Protein AF-A0A073IBA4-F1 (afdb_monomer_lite)

Organism: NCBI:txid1172189

pLDDT: mean 79.54, std 15.38, range [28.39, 94.69]

Foldseek 3Di:
DDDDDDDPDDDPPPQDKDFDDKQKEFAQAPPGRFDADDDDPDGDRIDIDTDIDGHDDDPPFDPPPDDSYHYDHDDDPPDDDLVVVVVVCVGPVDDAAEAEQDAPNNDDPRYNYDHPRYDD

Secondary structure (DSSP, 8-state):
-----S----------EEEEEEEEEEEEPSSSSS-----SSS---EEEEEEEEESSPPTT--TTSS-SEEEEE--STTPPPHHHHHHHHHH-SSS-EEEET-BGGG--TTEEEE-TB---

InterPro domains:
  IPR007757 MT-A70-like [PF05063] (18-117)

Sequence (120 aa):
MLLKGNRQDNINLQTQSRVVDAVVWVKQGVHKKYKNRMGYHLRYSKEICLVELNGAVPTDVQPYKTQDIIQSVSGKNSEKLKEIKRIMKSLIQQGYCYDLFARDENACEKFVSIGNELHI

Radius of gyration: 16.56 Å; chains: 1; bounding box: 35×30×50 Å

Structure (mmCIF, N/CA/C/O backbone):
data_AF-A0A073IBA4-F1
#
_entry.id   AF-A0A073IBA4-F1
#
loop_
_atom_site.group_PDB
_atom_site.id
_atom_site.type_symbol
_atom_site.label_atom_id
_atom_site.label_alt_id
_atom_site.label_comp_id
_atom_site.label_asym_id
_atom_site.label_entity_id
_atom_site.label_seq_id
_atom_site.pdbx_PDB_ins_code
_atom_site.Cartn_x
_atom_site.Cartn_y
_atom_site.Cartn_z
_atom_site.occupancy
_atom_site.B_iso_or_equiv
_atom_site.auth_seq_id
_atom_site.auth_comp_id
_atom_site.auth_asym_id
_atom_site.auth_atom_id
_atom_site.pdbx_PDB_model_num
ATOM 1 N N . MET A 1 1 ? -0.297 -5.166 6.966 1.00 40.50 1 MET A N 1
ATOM 2 C CA . MET A 1 1 ? -0.846 -3.836 7.351 1.00 40.50 1 MET A CA 1
ATOM 3 C C . MET A 1 1 ? -1.659 -4.053 8.615 1.00 40.50 1 MET A C 1
ATOM 5 O O . MET A 1 1 ? -2.656 -4.749 8.542 1.00 40.50 1 MET A O 1
ATOM 9 N N . LEU A 1 2 ? -1.215 -3.558 9.774 1.00 28.39 2 LEU A N 1
ATOM 10 C CA . LEU A 1 2 ? -1.893 -3.807 11.053 1.00 28.39 2 LEU A CA 1
ATOM 11 C C . LEU A 1 2 ? -2.902 -2.692 11.337 1.00 28.39 2 LEU A C 1
ATOM 13 O O . LEU A 1 2 ? -2.521 -1.586 11.712 1.00 28.39 2 LEU A O 1
ATOM 17 N N . LEU A 1 3 ? -4.188 -2.989 11.157 1.00 35.62 3 LEU A N 1
ATOM 18 C CA . LEU A 1 3 ? -5.280 -2.141 11.630 1.00 35.62 3 LEU A CA 1
ATOM 19 C C . LEU A 1 3 ? -5.730 -2.649 12.994 1.00 35.62 3 LEU A C 1
ATOM 21 O O . LEU A 1 3 ? -6.237 -3.765 13.105 1.00 35.62 3 LEU A O 1
ATOM 25 N N . LYS A 1 4 ? -5.521 -1.844 14.038 1.00 37.50 4 LYS A N 1
ATOM 26 C CA . LYS A 1 4 ? -6.053 -2.115 15.374 1.00 37.50 4 LYS A CA 1
ATOM 27 C C . LYS A 1 4 ? -7.123 -1.069 15.677 1.00 37.50 4 LYS A C 1
ATOM 29 O O . LYS A 1 4 ? -6.816 0.110 15.816 1.00 37.50 4 LYS A O 1
ATOM 34 N N . GLY A 1 5 ? -8.378 -1.512 15.725 1.00 37.66 5 GLY A N 1
ATOM 35 C CA . GLY A 1 5 ? -9.490 -0.716 16.237 1.00 37.66 5 GLY A CA 1
ATOM 36 C C . GLY A 1 5 ? -9.369 -0.509 17.749 1.00 37.66 5 GLY A C 1
ATOM 37 O O . GLY A 1 5 ? -8.763 -1.320 18.453 1.00 37.66 5 GLY A O 1
ATOM 38 N N . ASN A 1 6 ? -9.933 0.595 18.233 1.00 47.41 6 ASN A N 1
ATOM 39 C CA . ASN A 1 6 ? -9.907 1.009 19.634 1.00 47.41 6 ASN A CA 1
ATOM 40 C C . ASN A 1 6 ? -10.537 -0.045 20.561 1.00 47.41 6 ASN A C 1
ATOM 42 O O . ASN A 1 6 ? -11.744 -0.274 20.499 1.00 47.41 6 ASN A O 1
ATOM 46 N N . ARG A 1 7 ? -9.737 -0.622 21.467 1.00 41.03 7 ARG A N 1
ATOM 47 C CA . ARG A 1 7 ? -10.188 -1.115 22.780 1.00 41.03 7 ARG A CA 1
ATOM 48 C C . ARG A 1 7 ? -8.997 -1.402 23.697 1.00 41.03 7 ARG A C 1
ATOM 50 O O . ARG A 1 7 ? -8.124 -2.202 23.364 1.00 41.03 7 ARG A O 1
ATOM 57 N N . GLN A 1 8 ? -8.977 -0.736 24.851 1.00 48.38 8 GLN A N 1
ATOM 58 C CA . GLN A 1 8 ? -8.278 -1.210 26.043 1.00 48.38 8 GLN A CA 1
ATOM 59 C C . GLN A 1 8 ? -9.059 -2.409 26.564 1.00 48.38 8 GLN A C 1
ATOM 61 O O . GLN A 1 8 ? -9.987 -2.231 27.333 1.00 48.38 8 GLN A O 1
ATOM 66 N N . ASP A 1 9 ? -8.701 -3.607 26.118 1.00 40.97 9 ASP A N 1
ATOM 67 C CA . ASP A 1 9 ? -9.141 -4.843 26.750 1.00 40.97 9 ASP A CA 1
ATOM 68 C C . ASP A 1 9 ? -7.971 -5.829 26.769 1.00 40.97 9 ASP A C 1
ATOM 70 O O . ASP A 1 9 ? -7.170 -5.908 25.834 1.00 40.97 9 ASP A O 1
ATOM 74 N N . ASN A 1 10 ? -7.865 -6.517 27.904 1.00 37.03 10 ASN A N 1
ATOM 75 C CA . ASN A 1 10 ? -6.847 -7.480 28.302 1.00 37.03 10 ASN A CA 1
ATOM 76 C C . ASN A 1 10 ? -6.289 -8.323 27.146 1.00 37.03 10 ASN A C 1
ATOM 78 O O . ASN A 1 10 ? -7.026 -8.888 26.339 1.00 37.03 10 ASN A O 1
ATOM 82 N N . ILE A 1 11 ? -4.960 -8.415 27.094 1.00 45.12 11 ILE A N 1
ATOM 83 C CA . ILE A 1 11 ? -4.190 -9.036 26.017 1.00 45.12 11 ILE A CA 1
ATOM 84 C C . ILE A 1 11 ? -4.438 -10.554 26.011 1.00 45.12 11 ILE A C 1
ATOM 86 O O . ILE A 1 11 ? -3.698 -11.326 26.613 1.00 45.12 11 ILE A O 1
ATOM 90 N N . ASN A 1 12 ? -5.487 -10.985 25.312 1.00 39.78 12 ASN A N 1
ATOM 91 C CA . ASN A 1 12 ? -5.667 -12.367 24.888 1.00 39.78 12 ASN A CA 1
ATOM 92 C C . ASN A 1 12 ? -5.085 -12.493 23.468 1.00 39.78 12 ASN A C 1
ATOM 94 O O . ASN A 1 12 ? -5.683 -12.063 22.481 1.00 39.78 12 ASN A O 1
ATOM 98 N N . LEU A 1 13 ? -3.848 -12.987 23.383 1.00 50.62 13 LEU A N 1
ATOM 99 C CA . LEU A 1 13 ? -2.974 -13.010 22.198 1.00 50.62 13 LEU A CA 1
ATOM 100 C C . LEU A 1 13 ? -3.354 -14.081 21.151 1.00 50.62 13 LEU A C 1
ATOM 102 O O . LEU A 1 13 ? -2.485 -14.725 20.571 1.00 50.62 13 LEU A O 1
ATOM 106 N N . GLN A 1 14 ? -4.644 -14.271 20.868 1.00 47.47 14 GLN A N 1
ATOM 107 C CA . GLN A 1 14 ? -5.107 -15.197 19.821 1.00 47.47 14 GLN A CA 1
ATOM 108 C C . GLN A 1 14 ? -6.128 -14.576 18.863 1.00 47.47 14 GLN A C 1
ATOM 110 O O . GLN A 1 14 ? -7.047 -15.234 18.381 1.00 47.47 14 GLN A O 1
ATOM 115 N N . THR A 1 15 ? -5.972 -13.300 18.522 1.00 57.66 15 THR A N 1
ATOM 116 C CA . THR A 1 15 ? -6.687 -12.761 17.363 1.00 57.66 15 THR A CA 1
ATOM 117 C C . THR A 1 15 ? -5.978 -13.241 16.094 1.00 57.66 15 THR A C 1
ATOM 119 O O . THR A 1 15 ? -4.894 -12.760 15.768 1.00 57.66 15 THR A O 1
ATOM 122 N N . GLN A 1 16 ? -6.552 -14.232 15.405 1.00 75.25 16 GLN A N 1
ATOM 123 C CA . GLN A 1 16 ? -6.047 -14.691 14.109 1.00 75.25 16 GLN A CA 1
ATOM 124 C C . GLN A 1 16 ? -6.131 -13.541 13.095 1.00 75.25 16 GLN A C 1
ATOM 126 O O . GLN A 1 16 ? -7.220 -13.082 12.740 1.00 75.25 16 GLN A O 1
ATOM 131 N N . SER A 1 17 ? -4.976 -13.072 12.625 1.00 85.50 17 SER A N 1
ATOM 132 C CA . SER A 1 17 ? -4.893 -12.191 11.465 1.00 85.50 17 SER A CA 1
ATOM 133 C C . SER A 1 17 ? -5.028 -13.016 10.195 1.00 85.50 17 SER A C 1
ATOM 135 O O . SER A 1 17 ? -4.420 -14.081 10.075 1.00 85.50 17 SER A O 1
ATOM 137 N N . ARG A 1 18 ? -5.780 -12.508 9.223 1.00 92.38 18 ARG A N 1
ATOM 138 C CA . ARG A 1 18 ? -5.872 -13.123 7.897 1.00 92.38 18 ARG A CA 1
ATOM 139 C C . ARG A 1 18 ? -5.635 -12.087 6.812 1.00 92.38 18 ARG A C 1
ATOM 141 O O . ARG A 1 18 ? -6.079 -10.945 6.939 1.00 92.38 18 ARG A O 1
ATOM 148 N N . VAL A 1 19 ? -4.959 -12.498 5.743 1.00 91.94 19 VAL A N 1
ATOM 149 C CA . VAL A 1 19 ? -4.876 -11.707 4.513 1.00 91.94 19 VAL A CA 1
ATOM 150 C C . VAL A 1 19 ? -6.268 -11.688 3.891 1.00 91.94 19 VAL A C 1
ATOM 152 O O . VAL A 1 19 ? -6.868 -12.743 3.691 1.00 91.94 19 VAL A O 1
ATOM 155 N N . VAL A 1 20 ? -6.796 -10.494 3.643 1.00 90.81 20 VAL A N 1
ATOM 156 C CA . VAL A 1 20 ? -8.141 -10.297 3.080 1.00 90.81 20 VAL A CA 1
ATOM 157 C C . VAL A 1 20 ? -8.107 -9.673 1.693 1.00 90.81 20 VAL A C 1
ATOM 159 O O . VAL A 1 20 ? -9.072 -9.829 0.955 1.00 90.81 20 VAL A O 1
ATOM 162 N N . ASP A 1 21 ? -7.020 -8.979 1.348 1.00 91.50 21 ASP A N 1
ATOM 163 C CA . ASP A 1 21 ? -6.872 -8.300 0.064 1.00 91.50 21 ASP A CA 1
ATOM 164 C C . ASP A 1 21 ? -5.394 -7.973 -0.233 1.00 91.50 21 ASP A C 1
ATOM 166 O O . ASP A 1 21 ? -4.509 -8.174 0.611 1.00 91.50 21 ASP A O 1
ATOM 170 N N . ALA A 1 22 ? -5.114 -7.441 -1.419 1.00 92.88 22 ALA A N 1
ATOM 171 C CA . ALA A 1 22 ? -3.808 -6.929 -1.798 1.00 92.88 22 ALA A CA 1
ATOM 172 C C . ALA A 1 22 ? -3.927 -5.696 -2.701 1.00 92.88 22 ALA A C 1
ATOM 174 O O . ALA A 1 22 ? -4.521 -5.748 -3.770 1.00 92.88 22 ALA A O 1
ATOM 175 N N . VAL A 1 23 ? -3.249 -4.610 -2.328 1.00 92.31 23 VAL A N 1
ATOM 176 C CA . VAL A 1 23 ? -3.108 -3.432 -3.189 1.00 92.31 23 VAL A CA 1
ATOM 177 C C . VAL A 1 23 ? -1.864 -3.586 -4.059 1.00 92.31 23 VAL A C 1
ATOM 179 O O . VAL A 1 23 ? -0.742 -3.721 -3.561 1.00 92.31 23 VAL A O 1
ATOM 182 N N . VAL A 1 24 ? -2.043 -3.547 -5.373 1.00 94.69 24 VAL A N 1
ATOM 183 C CA . VAL A 1 24 ? -0.988 -3.719 -6.368 1.00 94.69 24 VAL A CA 1
ATOM 184 C C . VAL A 1 24 ? -0.564 -2.369 -6.929 1.00 94.69 24 VAL A C 1
ATOM 186 O O . VAL A 1 24 ? -1.317 -1.690 -7.622 1.00 94.69 24 VAL A O 1
ATOM 189 N N . TRP A 1 25 ? 0.698 -2.009 -6.719 1.00 93.12 25 TRP A N 1
ATOM 190 C CA . TRP A 1 25 ? 1.309 -0.876 -7.401 1.00 93.12 25 TRP A CA 1
ATOM 191 C C . TRP A 1 25 ? 1.981 -1.322 -8.697 1.00 93.12 25 TRP A C 1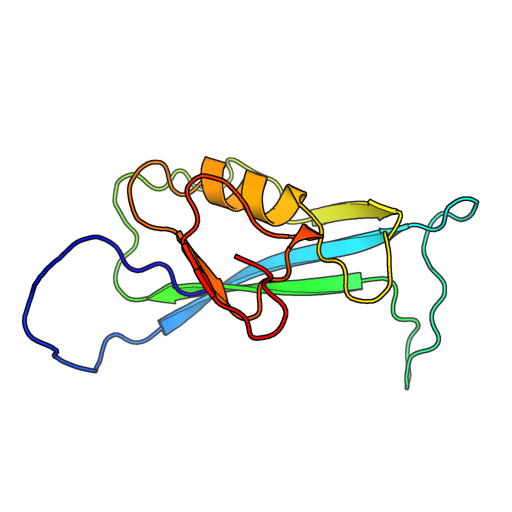
ATOM 193 O O . TRP A 1 25 ? 3.025 -1.971 -8.669 1.00 93.12 25 TRP A O 1
ATOM 203 N N . VAL A 1 26 ? 1.435 -0.914 -9.839 1.00 92.62 26 VAL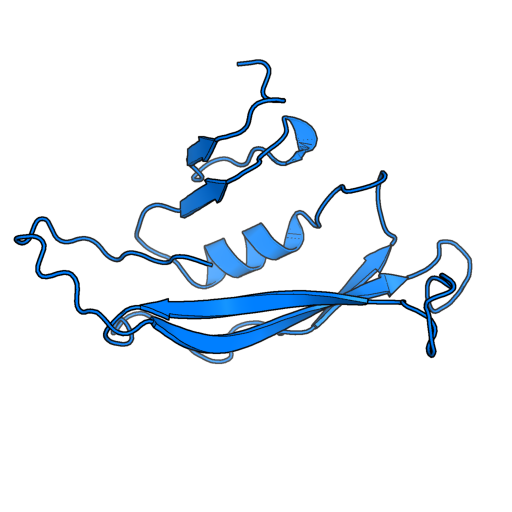 A N 1
ATOM 204 C CA . VAL A 1 26 ? 2.047 -1.064 -11.161 1.00 92.62 26 VAL A CA 1
ATOM 205 C C . VAL A 1 26 ? 2.919 0.155 -11.479 1.00 92.62 26 VAL A C 1
ATOM 207 O O . VAL A 1 26 ? 2.447 1.286 -11.602 1.00 92.62 26 VAL A O 1
ATOM 210 N N . LYS A 1 27 ? 4.216 -0.088 -11.656 1.00 90.75 27 LYS A N 1
ATOM 211 C CA . LYS A 1 27 ? 5.241 0.921 -11.923 1.00 90.75 27 LYS A CA 1
ATOM 212 C C . LYS A 1 27 ? 5.300 1.260 -13.406 1.00 90.75 27 LYS A C 1
ATOM 214 O O . LYS A 1 27 ? 5.660 0.421 -14.238 1.00 90.75 27 LYS A O 1
ATOM 219 N N . GLN A 1 28 ? 5.026 2.515 -13.726 1.00 90.31 28 GLN A N 1
ATOM 220 C CA . GLN A 1 28 ? 5.138 3.071 -15.071 1.00 90.31 28 GLN A CA 1
ATOM 221 C C . GLN A 1 28 ? 6.532 3.670 -15.305 1.00 90.31 28 GLN A C 1
ATOM 223 O O . GLN A 1 28 ? 7.232 4.066 -14.368 1.00 90.31 28 GLN A O 1
ATOM 228 N N . GLY A 1 29 ? 6.970 3.679 -16.564 1.00 83.75 29 GLY A N 1
ATOM 229 C CA . GLY A 1 29 ? 8.173 4.400 -16.973 1.00 83.75 29 GLY A CA 1
ATOM 230 C C . GLY A 1 29 ? 7.818 5.823 -17.397 1.00 83.75 29 GLY A C 1
ATOM 231 O O . GLY A 1 29 ? 6.712 6.063 -17.861 1.00 83.75 29 GLY A O 1
ATOM 232 N N . VAL A 1 30 ? 8.772 6.752 -17.310 1.00 81.88 30 VAL A N 1
ATOM 233 C CA . VAL A 1 30 ? 8.572 8.147 -17.757 1.00 81.88 30 VAL A CA 1
ATOM 234 C C . VAL A 1 30 ? 8.219 8.218 -19.252 1.00 81.88 30 VAL A C 1
ATOM 236 O O . VAL A 1 30 ? 7.368 8.996 -19.656 1.00 81.88 30 VAL A O 1
ATOM 239 N N . HIS A 1 31 ? 8.835 7.353 -20.067 1.00 82.00 31 HIS A N 1
ATOM 240 C CA . HIS A 1 31 ? 8.647 7.298 -21.527 1.00 82.00 31 HIS A CA 1
ATOM 241 C C . HIS A 1 31 ? 8.174 5.922 -22.031 1.00 82.00 31 HIS A C 1
ATOM 243 O O . HIS A 1 31 ? 8.242 5.632 -23.223 1.00 82.00 31 HIS A O 1
ATOM 249 N N . LYS A 1 32 ? 7.769 5.016 -21.132 1.00 71.69 32 LYS A N 1
ATOM 250 C CA . LYS A 1 32 ? 7.356 3.639 -21.465 1.00 71.69 32 LYS A CA 1
ATOM 251 C C . LYS A 1 32 ? 6.130 3.256 -20.648 1.00 71.69 32 LYS A C 1
ATOM 253 O O . LYS A 1 32 ? 6.064 3.601 -19.473 1.00 71.69 32 LYS A O 1
ATOM 258 N N . LYS A 1 33 ? 5.231 2.444 -21.224 1.00 81.50 33 LYS A N 1
ATOM 259 C CA . LYS A 1 33 ? 3.995 1.992 -20.555 1.00 81.50 33 LYS A CA 1
ATOM 260 C C . LYS A 1 33 ? 4.256 1.390 -19.164 1.00 81.50 33 LYS A C 1
ATOM 262 O O . LYS A 1 33 ? 3.551 1.725 -18.223 1.00 81.50 33 LYS A O 1
ATOM 267 N N . TYR A 1 34 ? 5.302 0.568 -19.014 1.00 85.88 34 TYR A N 1
ATOM 268 C CA . TYR A 1 34 ? 5.701 -0.033 -17.734 1.00 85.88 34 TYR A CA 1
ATOM 269 C C . TYR A 1 34 ? 7.213 0.018 -17.515 1.00 85.88 34 TYR A C 1
ATOM 271 O O . TYR A 1 34 ? 7.999 -0.032 -18.470 1.00 85.88 34 TYR A O 1
ATOM 279 N N . LYS A 1 35 ? 7.635 0.079 -16.247 1.00 81.44 35 LYS A N 1
ATOM 280 C CA . LYS A 1 35 ? 9.051 -0.006 -15.886 1.00 81.44 35 LYS A CA 1
ATOM 281 C C . LYS A 1 35 ? 9.564 -1.415 -16.189 1.00 81.44 35 LYS A C 1
ATOM 283 O O . LYS A 1 35 ? 9.004 -2.408 -15.732 1.00 81.44 35 LYS A O 1
ATOM 288 N N . ASN A 1 36 ? 10.649 -1.498 -16.951 1.00 79.69 36 ASN A N 1
ATOM 289 C CA . ASN A 1 36 ? 11.250 -2.765 -17.351 1.00 79.69 36 ASN A CA 1
ATOM 290 C C . ASN A 1 36 ? 12.437 -3.100 -16.436 1.00 79.69 36 ASN A C 1
ATOM 292 O O . ASN A 1 36 ? 13.585 -2.815 -16.776 1.00 79.69 36 ASN A O 1
ATOM 296 N N . ARG A 1 37 ? 12.161 -3.676 -15.260 1.00 82.06 37 ARG A N 1
ATOM 297 C CA . ARG A 1 37 ? 13.200 -4.202 -14.361 1.00 82.06 37 ARG A CA 1
ATOM 298 C C . ARG A 1 37 ? 13.360 -5.701 -14.588 1.00 82.06 37 ARG A C 1
ATOM 300 O O . ARG A 1 37 ? 12.368 -6.427 -14.637 1.00 82.06 37 ARG A O 1
ATOM 307 N N . MET A 1 38 ? 14.598 -6.163 -14.720 1.00 84.56 38 MET A N 1
ATOM 308 C CA . MET A 1 38 ? 14.890 -7.591 -14.798 1.00 84.56 38 MET A CA 1
ATOM 309 C C . MET A 1 38 ? 14.600 -8.237 -13.438 1.00 84.56 38 MET A C 1
ATOM 311 O O . MET A 1 38 ? 15.103 -7.764 -12.421 1.00 84.56 38 MET A O 1
ATOM 315 N N . GLY A 1 39 ? 13.728 -9.242 -13.419 1.00 84.56 39 GLY A N 1
ATOM 316 C CA . GLY A 1 39 ? 13.566 -10.144 -12.279 1.00 84.56 39 GLY A CA 1
ATOM 317 C C . GLY A 1 39 ? 14.242 -11.480 -12.575 1.00 84.56 39 GLY A C 1
ATOM 318 O O . GLY A 1 39 ? 14.929 -11.608 -13.586 1.00 84.56 39 GLY A O 1
ATOM 319 N N . TYR A 1 40 ? 14.045 -12.464 -11.696 1.00 83.62 40 TYR A N 1
ATOM 320 C CA . TYR A 1 40 ? 14.701 -13.769 -11.822 1.00 83.62 40 TYR A CA 1
ATOM 321 C C . TYR A 1 40 ? 14.161 -14.573 -13.017 1.00 83.62 40 TYR A C 1
ATOM 323 O O . TYR A 1 40 ? 14.921 -14.952 -13.900 1.00 83.62 40 TYR A O 1
ATOM 331 N N . HIS A 1 41 ? 12.836 -14.746 -13.093 1.00 88.56 41 HIS A N 1
ATOM 332 C CA . HIS A 1 41 ? 12.168 -15.407 -14.227 1.00 88.56 41 HIS A CA 1
ATOM 333 C C . HIS A 1 41 ? 11.305 -14.458 -15.066 1.00 88.56 41 HIS A C 1
ATOM 335 O O . HIS A 1 41 ? 11.178 -14.631 -16.273 1.00 88.56 41 HIS A O 1
ATOM 341 N N . LEU A 1 42 ? 10.707 -13.443 -14.436 1.00 87.44 42 LEU A N 1
ATOM 342 C CA . LEU A 1 42 ? 9.802 -12.490 -15.079 1.00 87.44 42 LEU A CA 1
ATOM 343 C C . LEU A 1 42 ? 10.252 -11.058 -14.802 1.00 87.44 42 LEU A C 1
ATOM 345 O O . LEU A 1 42 ? 10.912 -10.775 -13.804 1.00 87.44 42 LEU A O 1
ATOM 349 N N . ARG A 1 43 ? 9.867 -10.127 -15.679 1.00 86.31 43 ARG A N 1
ATOM 350 C CA . ARG A 1 43 ? 10.108 -8.697 -15.456 1.00 86.31 43 ARG A CA 1
ATOM 351 C C . ARG A 1 43 ? 9.268 -8.202 -14.277 1.00 86.31 43 ARG A C 1
ATOM 353 O O . ARG A 1 43 ? 8.065 -8.452 -14.213 1.00 86.31 43 ARG A O 1
ATOM 360 N N . TYR A 1 44 ? 9.889 -7.458 -13.365 1.00 84.69 44 TYR A N 1
ATOM 361 C CA . TYR A 1 44 ? 9.207 -6.874 -12.210 1.00 84.69 44 TYR A CA 1
ATOM 362 C C . TYR A 1 44 ? 8.794 -5.438 -12.508 1.00 84.69 44 TYR A C 1
ATOM 364 O O . TYR A 1 44 ? 9.585 -4.501 -12.398 1.00 84.69 44 TYR A O 1
ATOM 372 N N . SER A 1 45 ? 7.527 -5.276 -12.876 1.00 89.44 45 SER A N 1
ATOM 373 C CA . SER A 1 45 ? 6.893 -3.975 -13.094 1.00 89.44 45 SER A CA 1
ATOM 374 C C . SER A 1 45 ? 5.909 -3.598 -11.989 1.00 89.44 45 SER A C 1
ATOM 376 O O . SER A 1 45 ? 5.234 -2.586 -12.122 1.00 89.44 45 SER A O 1
ATOM 378 N N . LYS A 1 46 ? 5.801 -4.379 -10.906 1.00 91.75 46 LYS A N 1
ATOM 379 C CA . LYS A 1 46 ? 4.850 -4.114 -9.821 1.00 91.75 46 LYS A CA 1
ATOM 380 C C . LYS A 1 46 ? 5.392 -4.437 -8.432 1.00 91.75 46 LYS A C 1
ATOM 382 O O . LYS A 1 46 ? 6.305 -5.248 -8.300 1.00 91.75 46 LYS A O 1
ATOM 387 N N . GLU A 1 47 ? 4.806 -3.809 -7.423 1.00 91.19 47 GLU A N 1
ATOM 388 C CA . GLU A 1 47 ? 4.925 -4.159 -6.006 1.00 91.19 47 GLU A CA 1
ATOM 389 C C . GLU A 1 47 ? 3.544 -4.503 -5.447 1.00 91.19 47 GLU A C 1
ATOM 391 O O . GLU A 1 47 ? 2.532 -4.025 -5.956 1.00 91.19 47 GLU A O 1
ATOM 396 N N . ILE A 1 48 ? 3.507 -5.341 -4.414 1.00 93.06 48 ILE A N 1
ATOM 397 C CA . ILE A 1 48 ? 2.270 -5.809 -3.789 1.00 93.06 48 ILE A CA 1
ATOM 398 C C . ILE A 1 48 ? 2.299 -5.396 -2.318 1.00 93.06 48 ILE A C 1
ATOM 400 O O . ILE A 1 48 ? 3.278 -5.661 -1.620 1.00 93.06 48 ILE A O 1
ATOM 404 N N . CYS A 1 49 ? 1.233 -4.746 -1.863 1.00 92.94 49 CYS A N 1
ATOM 405 C CA . CYS A 1 49 ? 0.982 -4.410 -0.470 1.00 92.94 49 CYS A CA 1
ATOM 406 C C . CYS A 1 49 ? -0.154 -5.298 0.045 1.00 92.94 49 CYS A C 1
ATOM 408 O O . CYS A 1 49 ? -1.293 -5.157 -0.391 1.00 92.94 49 CYS A O 1
ATOM 410 N N . LEU A 1 50 ? 0.153 -6.227 0.949 1.00 93.44 50 LEU A N 1
ATOM 411 C CA . LEU A 1 50 ? -0.854 -7.120 1.521 1.00 93.44 50 LEU A CA 1
ATOM 412 C C . LEU A 1 50 ? -1.717 -6.386 2.554 1.00 93.44 50 LEU A C 1
ATOM 414 O O . LEU A 1 50 ? -1.204 -5.666 3.423 1.00 93.44 50 LEU A O 1
ATOM 418 N N . VAL A 1 51 ? -3.025 -6.615 2.475 1.00 90.06 51 VAL A N 1
ATOM 419 C CA . VAL A 1 51 ? -4.022 -6.088 3.404 1.00 90.06 51 VAL A CA 1
ATOM 420 C C . VAL A 1 51 ? -4.462 -7.213 4.327 1.00 90.06 51 VAL A C 1
ATOM 422 O O . VAL A 1 51 ? -4.942 -8.261 3.894 1.00 90.06 51 VAL A O 1
ATOM 425 N N . GLU A 1 52 ? -4.296 -6.982 5.622 1.00 90.50 52 GLU A N 1
ATOM 426 C CA . GLU A 1 52 ? -4.620 -7.950 6.658 1.00 90.50 52 GLU A CA 1
ATOM 427 C C . GLU A 1 52 ? -5.715 -7.389 7.548 1.00 90.50 52 GLU A C 1
ATOM 429 O O . GLU A 1 52 ? -5.694 -6.215 7.926 1.00 90.50 52 GLU A O 1
ATOM 434 N N . LEU A 1 53 ? -6.658 -8.253 7.903 1.00 88.25 53 LEU A N 1
ATOM 435 C CA . LEU A 1 53 ? -7.654 -7.970 8.918 1.00 88.25 53 LEU A CA 1
ATOM 436 C C . LEU A 1 53 ? -7.309 -8.768 10.164 1.00 88.25 53 LEU A C 1
ATOM 438 O O . LEU A 1 53 ? -7.187 -9.996 10.116 1.00 88.25 53 LEU A O 1
ATOM 442 N N . ASN A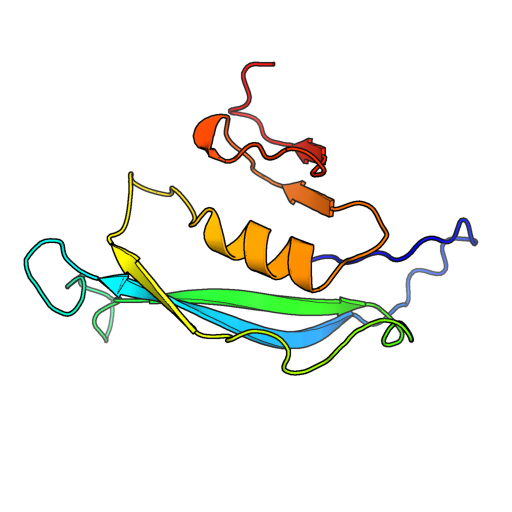 1 54 ? -7.186 -8.061 11.281 1.00 87.69 54 ASN A N 1
ATOM 443 C CA . ASN A 1 54 ? -7.048 -8.679 12.583 1.00 87.69 54 ASN A CA 1
ATOM 444 C C . ASN A 1 54 ? -8.381 -8.596 13.337 1.00 87.69 54 ASN A C 1
ATOM 446 O O . ASN A 1 54 ? -8.888 -7.503 13.583 1.00 87.69 54 ASN A O 1
ATOM 450 N N . GLY A 1 55 ? -8.946 -9.751 13.691 1.00 87.19 55 GLY A N 1
ATOM 451 C CA . GLY A 1 55 ? -10.241 -9.842 14.363 1.00 87.19 55 GLY A CA 1
ATOM 452 C C . GLY A 1 55 ? -11.447 -9.708 13.422 1.00 87.19 55 GLY A C 1
ATOM 453 O O . GLY A 1 55 ? -11.453 -10.218 12.294 1.00 87.19 55 GLY A O 1
ATOM 454 N N . ALA A 1 56 ? -12.507 -9.079 13.932 1.00 86.56 56 ALA A N 1
ATOM 455 C CA . ALA A 1 56 ? -13.764 -8.880 13.216 1.00 86.56 56 ALA A CA 1
ATOM 456 C C . ALA A 1 56 ? -13.699 -7.663 12.281 1.00 86.56 56 ALA A C 1
ATOM 458 O O . ALA A 1 56 ? -12.964 -6.710 12.534 1.00 86.56 56 ALA A O 1
ATOM 459 N N . VAL A 1 57 ? -14.492 -7.692 11.207 1.00 84.19 57 VAL A N 1
ATOM 460 C CA . VAL A 1 57 ? -14.653 -6.540 10.309 1.00 84.19 57 VAL A CA 1
ATOM 461 C C . VAL A 1 57 ? -15.358 -5.421 11.089 1.00 84.19 57 VAL A C 1
ATOM 463 O O . VAL A 1 57 ? -16.437 -5.679 11.628 1.00 84.19 57 VAL A O 1
ATOM 466 N N . PRO A 1 58 ? -14.792 -4.204 11.177 1.00 79.75 58 PRO A N 1
ATOM 467 C CA . PRO A 1 58 ? -15.476 -3.081 11.810 1.00 79.75 58 PRO A CA 1
ATOM 468 C C . PRO A 1 58 ? -16.752 -2.698 11.046 1.00 79.75 58 PRO A C 1
ATOM 470 O O . PRO A 1 58 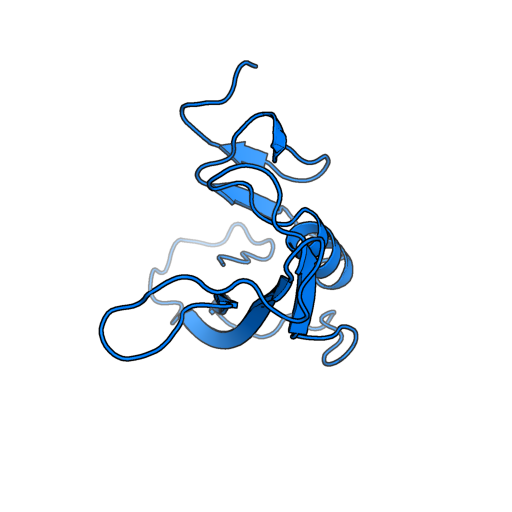? -16.782 -2.733 9.816 1.00 79.75 58 PRO A O 1
ATOM 473 N N . THR A 1 59 ? -17.807 -2.318 11.770 1.00 81.25 59 THR A N 1
ATOM 474 C CA . THR A 1 59 ? -19.144 -2.047 11.206 1.00 81.25 59 THR A CA 1
ATOM 475 C C . THR A 1 59 ? -19.182 -0.825 10.279 1.00 81.25 59 THR A C 1
ATOM 477 O O . THR A 1 59 ? -20.091 -0.689 9.467 1.00 81.25 59 THR A O 1
ATOM 480 N N . ASP A 1 60 ? -18.208 0.075 10.401 1.00 76.06 60 ASP A N 1
ATOM 481 C CA . ASP A 1 60 ? -18.087 1.320 9.641 1.00 76.06 60 ASP A CA 1
ATOM 482 C C . ASP A 1 60 ? -17.221 1.192 8.374 1.00 76.06 60 ASP A C 1
ATOM 484 O O . ASP A 1 60 ? -17.110 2.151 7.601 1.00 76.06 60 ASP A O 1
ATOM 488 N N . VAL A 1 61 ? -16.639 0.014 8.114 1.00 75.88 61 VAL A N 1
ATOM 489 C CA . VAL A 1 61 ? -15.880 -0.225 6.881 1.00 75.88 61 VAL A CA 1
ATOM 490 C C . VAL A 1 61 ? -16.826 -0.257 5.685 1.00 75.88 61 VAL A C 1
ATOM 492 O O . VAL A 1 61 ? -17.770 -1.039 5.629 1.00 75.88 61 VAL A O 1
ATOM 495 N N . GLN A 1 62 ? -16.527 0.577 4.691 1.00 75.31 62 GLN A N 1
ATOM 496 C CA . GLN A 1 62 ? -17.225 0.610 3.408 1.00 75.31 62 GLN A CA 1
ATOM 497 C C . GLN A 1 62 ? -16.418 -0.192 2.375 1.00 75.31 62 GLN A C 1
ATOM 499 O O . GLN A 1 62 ? -15.410 0.323 1.872 1.00 75.31 62 GLN A O 1
ATOM 504 N N . PRO A 1 63 ? -16.799 -1.446 2.066 1.00 76.88 63 PRO A N 1
ATOM 505 C CA . PRO A 1 63 ? -16.082 -2.250 1.084 1.00 76.88 63 PRO A CA 1
ATOM 506 C C . PRO A 1 63 ? -16.223 -1.644 -0.322 1.00 76.88 63 PRO A C 1
ATOM 508 O O . PRO A 1 63 ? -17.175 -0.923 -0.612 1.00 76.88 63 PRO A O 1
ATOM 511 N N . TYR A 1 64 ? -15.260 -1.930 -1.203 1.00 80.75 64 TYR A N 1
ATOM 512 C CA . TYR A 1 64 ? -15.273 -1.536 -2.625 1.00 80.75 64 TYR A CA 1
ATOM 513 C C . TYR A 1 64 ? -15.305 -0.022 -2.918 1.00 80.75 64 TYR A C 1
ATOM 515 O O . TYR A 1 64 ? -15.571 0.389 -4.045 1.00 80.75 64 TYR A O 1
ATOM 523 N N . LYS A 1 65 ? -14.998 0.833 -1.935 1.00 83.12 65 LYS A N 1
ATOM 524 C CA . LYS A 1 65 ? -14.978 2.297 -2.114 1.00 83.12 65 LYS A CA 1
ATOM 525 C C . LYS A 1 65 ? -13.776 2.806 -2.925 1.00 83.12 65 LYS A C 1
ATOM 527 O O . LYS A 1 65 ? -13.781 3.942 -3.394 1.00 83.12 65 LYS A O 1
ATOM 532 N N . THR A 1 66 ? -12.730 1.995 -3.061 1.00 83.25 66 THR A N 1
ATOM 533 C CA . THR A 1 66 ? -11.459 2.369 -3.693 1.00 83.25 66 THR A CA 1
ATOM 534 C C . THR A 1 66 ? -10.927 1.227 -4.549 1.00 83.25 66 THR A C 1
ATOM 536 O O . THR A 1 66 ? -11.287 0.073 -4.331 1.00 83.25 66 THR A O 1
ATOM 539 N N . GLN A 1 67 ? -10.061 1.553 -5.508 1.00 86.75 67 GLN A N 1
ATOM 540 C CA . GLN A 1 67 ? -9.374 0.557 -6.327 1.00 86.75 67 GLN A CA 1
ATOM 541 C C . GLN A 1 67 ? -8.179 -0.040 -5.576 1.00 86.75 67 GLN A C 1
ATOM 543 O O . GLN A 1 67 ? -7.501 0.648 -4.808 1.00 86.75 67 GLN A O 1
ATOM 548 N N . ASP A 1 68 ? -7.917 -1.312 -5.847 1.00 89.56 68 ASP A N 1
ATOM 549 C CA . ASP A 1 68 ? 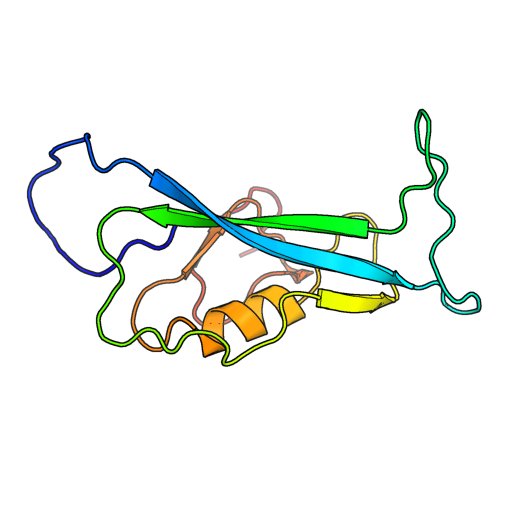-6.782 -2.104 -5.373 1.00 89.56 68 ASP A CA 1
ATOM 550 C C . ASP A 1 68 ? -5.572 -2.022 -6.321 1.00 89.56 68 ASP A C 1
ATOM 552 O O . ASP A 1 68 ? -4.490 -2.499 -5.994 1.00 89.56 68 ASP A O 1
ATOM 556 N N . ILE A 1 69 ? -5.705 -1.375 -7.482 1.00 92.81 69 ILE A N 1
ATOM 557 C CA . ILE A 1 69 ? -4.615 -1.166 -8.438 1.00 92.81 69 ILE A CA 1
ATOM 558 C C . ILE A 1 69 ? -4.220 0.308 -8.463 1.00 92.81 69 ILE A C 1
ATOM 560 O O . ILE A 1 69 ? -5.023 1.177 -8.790 1.00 92.81 69 ILE A O 1
ATOM 564 N N . ILE A 1 70 ? -2.942 0.581 -8.205 1.00 91.31 70 ILE A N 1
ATOM 565 C CA . ILE A 1 70 ? -2.349 1.912 -8.352 1.00 91.31 70 ILE A CA 1
ATOM 566 C C . ILE A 1 70 ? -1.381 1.891 -9.529 1.00 91.31 70 ILE A C 1
ATOM 568 O O . ILE A 1 70 ? -0.477 1.056 -9.574 1.00 91.31 70 ILE A O 1
ATOM 572 N N . GLN A 1 71 ? -1.526 2.820 -10.473 1.00 91.50 71 GLN A N 1
ATOM 573 C CA . GLN A 1 71 ? -0.604 2.969 -11.600 1.00 91.50 71 GLN A CA 1
ATOM 574 C C . GLN A 1 71 ? 0.089 4.322 -11.530 1.00 91.50 71 GLN A C 1
ATOM 576 O O . GLN A 1 71 ? -0.571 5.356 -11.537 1.00 91.50 71 GLN A O 1
ATOM 581 N N . SER A 1 72 ? 1.419 4.323 -11.460 1.00 89.19 72 SER A N 1
ATOM 582 C CA . SER A 1 72 ? 2.168 5.579 -11.383 1.00 89.19 72 SER A CA 1
ATOM 583 C C . SER A 1 72 ? 3.636 5.426 -11.758 1.00 89.19 72 SER A C 1
ATOM 585 O O . SER A 1 72 ? 4.217 4.333 -11.709 1.00 89.19 72 SER A O 1
ATOM 587 N N . VAL A 1 73 ? 4.262 6.553 -12.099 1.00 86.88 73 VAL A N 1
ATOM 588 C CA . VAL A 1 73 ? 5.712 6.646 -12.279 1.00 86.88 73 VAL A CA 1
ATOM 589 C C . VAL A 1 73 ? 6.398 6.491 -10.920 1.00 86.88 73 VAL A C 1
ATOM 591 O O . VAL A 1 73 ? 5.992 7.093 -9.930 1.00 86.88 73 VAL A O 1
ATOM 594 N N . SER A 1 74 ? 7.443 5.663 -10.857 1.00 78.69 74 SER A N 1
ATOM 595 C CA . SER A 1 74 ? 8.226 5.509 -9.625 1.00 78.69 74 SER A CA 1
ATOM 596 C C . SER A 1 74 ? 9.034 6.765 -9.307 1.00 78.69 74 SER A C 1
ATOM 598 O O . SER A 1 74 ? 9.730 7.268 -10.188 1.00 78.69 74 SER A O 1
ATOM 600 N N . GLY A 1 75 ? 8.984 7.198 -8.044 1.00 77.38 75 GLY A N 1
ATOM 601 C CA . GLY A 1 75 ? 9.857 8.229 -7.485 1.00 77.38 75 GLY A CA 1
ATOM 602 C C . GLY A 1 75 ? 11.286 7.730 -7.254 1.00 77.38 75 GLY A C 1
ATOM 603 O O . GLY A 1 75 ? 11.810 6.898 -8.012 1.00 77.38 75 GLY A O 1
ATOM 604 N N . LYS A 1 76 ? 11.927 8.228 -6.194 1.00 76.62 76 LYS A N 1
ATOM 605 C CA . LYS A 1 76 ? 13.281 7.806 -5.812 1.00 76.62 76 LYS A CA 1
ATOM 606 C C . LYS A 1 76 ? 13.306 6.326 -5.411 1.00 76.62 76 LYS A C 1
ATOM 608 O O . LYS A 1 76 ? 12.282 5.678 -5.188 1.00 76.62 76 LYS A O 1
ATOM 613 N N . ASN A 1 77 ? 14.507 5.752 -5.357 1.00 72.50 77 ASN A N 1
ATOM 614 C CA . ASN A 1 77 ? 14.670 4.358 -4.952 1.00 72.50 77 ASN A CA 1
ATOM 615 C C . ASN A 1 77 ? 14.074 4.133 -3.556 1.00 72.50 77 ASN A C 1
ATOM 617 O O . ASN A 1 77 ? 14.367 4.879 -2.630 1.00 72.50 77 ASN A O 1
ATOM 621 N N . SER A 1 78 ? 13.256 3.087 -3.431 1.00 72.88 78 SER A N 1
ATOM 622 C CA . SER A 1 78 ? 12.547 2.705 -2.200 1.00 72.88 78 SER A CA 1
ATOM 623 C C . SER A 1 78 ? 11.489 3.696 -1.697 1.00 72.88 78 SER A C 1
ATOM 625 O O . SER A 1 78 ? 10.844 3.412 -0.690 1.00 72.88 78 SER A O 1
ATOM 627 N N . GLU A 1 79 ? 11.228 4.788 -2.418 1.00 78.88 79 GLU A N 1
ATOM 628 C CA . GLU A 1 79 ? 10.111 5.684 -2.125 1.00 78.88 79 GLU A CA 1
ATOM 629 C C . GLU A 1 79 ? 8.790 4.968 -2.442 1.00 78.88 79 GLU A C 1
ATOM 631 O O . GLU A 1 79 ? 8.547 4.522 -3.573 1.00 78.88 79 GLU A O 1
ATOM 636 N N . LYS A 1 80 ? 7.945 4.810 -1.421 1.00 78.94 80 LYS A N 1
ATOM 637 C CA . LYS A 1 80 ? 6.603 4.247 -1.581 1.00 78.94 80 LYS A CA 1
ATOM 638 C C . LYS A 1 80 ? 5.646 5.346 -2.024 1.00 78.94 80 LYS A C 1
ATOM 640 O O . LYS A 1 80 ? 5.797 6.514 -1.686 1.00 78.94 80 LYS A O 1
ATOM 645 N N . LEU A 1 81 ? 4.615 4.961 -2.767 1.00 80.44 81 LEU A N 1
ATOM 646 C CA . LEU A 1 81 ? 3.582 5.895 -3.197 1.00 80.44 81 LEU A CA 1
ATOM 647 C C . LEU A 1 81 ? 2.823 6.487 -2.016 1.00 80.44 81 LEU A C 1
ATOM 649 O O . LEU A 1 81 ? 2.206 5.755 -1.246 1.00 80.44 81 LEU A O 1
ATOM 653 N N . LYS A 1 82 ? 2.717 7.816 -1.978 1.00 82.25 82 LYS A N 1
ATOM 654 C CA . LYS A 1 82 ? 1.832 8.530 -1.041 1.00 82.25 82 LYS A CA 1
ATOM 655 C C . LYS A 1 82 ? 0.358 8.135 -1.200 1.00 82.25 82 LYS A C 1
ATOM 657 O O . LYS A 1 82 ? -0.417 8.215 -0.251 1.00 82.25 82 LYS A O 1
ATOM 662 N N . GLU A 1 83 ? -0.024 7.658 -2.383 1.00 84.75 83 GLU A N 1
ATOM 663 C CA . GLU A 1 83 ? -1.386 7.228 -2.693 1.00 84.75 83 GLU A CA 1
ATOM 664 C C . GLU A 1 83 ? -1.874 6.056 -1.830 1.00 84.75 83 GLU A C 1
ATOM 666 O O . GLU A 1 83 ? -3.052 6.028 -1.479 1.00 84.75 83 GLU A O 1
ATOM 671 N N . ILE A 1 84 ? -0.982 5.164 -1.372 1.00 86.31 84 ILE A N 1
ATOM 672 C CA . ILE A 1 84 ? -1.375 4.084 -0.452 1.00 86.31 84 ILE A CA 1
ATOM 673 C C . ILE A 1 84 ? -1.935 4.655 0.858 1.00 86.31 84 ILE A C 1
ATOM 675 O O . ILE A 1 84 ? -2.953 4.190 1.364 1.00 86.31 84 ILE A O 1
ATOM 679 N N . LYS A 1 85 ? -1.339 5.742 1.365 1.00 86.19 85 LYS A N 1
ATOM 680 C CA . LYS A 1 85 ? -1.803 6.416 2.583 1.00 86.19 85 LYS A CA 1
ATOM 681 C C . LYS A 1 85 ? -3.134 7.122 2.358 1.00 86.19 85 LYS A C 1
ATOM 683 O O . LYS A 1 85 ? -3.955 7.178 3.269 1.00 86.19 85 LYS A O 1
ATOM 688 N N . ARG A 1 86 ? -3.377 7.632 1.146 1.00 84.88 86 ARG A N 1
ATOM 689 C CA . ARG A 1 86 ? -4.674 8.206 0.758 1.00 84.88 86 ARG A CA 1
ATOM 690 C C . ARG A 1 86 ? -5.769 7.141 0.767 1.00 84.88 86 ARG A C 1
ATOM 692 O O . ARG A 1 86 ? -6.827 7.378 1.345 1.00 84.88 86 ARG A O 1
ATOM 699 N N . ILE A 1 87 ? -5.485 5.970 0.197 1.00 85.19 87 ILE A N 1
ATOM 700 C CA . ILE A 1 87 ? -6.384 4.812 0.236 1.00 85.19 87 ILE A CA 1
ATOM 701 C C . ILE A 1 87 ? -6.678 4.429 1.689 1.00 85.19 87 ILE A C 1
ATOM 703 O O . ILE A 1 87 ? -7.843 4.371 2.074 1.00 85.19 87 ILE A O 1
ATOM 707 N N . MET A 1 88 ? -5.649 4.293 2.531 1.00 83.12 88 MET A N 1
ATOM 708 C CA . MET A 1 88 ? -5.824 3.985 3.956 1.00 83.12 88 MET A CA 1
ATOM 709 C C . MET A 1 88 ? -6.717 5.005 4.674 1.00 83.12 88 MET A C 1
ATOM 711 O O . MET A 1 88 ? -7.664 4.611 5.348 1.00 83.12 88 MET A O 1
ATOM 715 N N . LYS A 1 89 ? -6.481 6.310 4.480 1.00 81.12 89 LYS A N 1
ATOM 716 C CA . LYS A 1 89 ? -7.312 7.379 5.066 1.00 81.12 89 LYS A CA 1
ATOM 717 C C . LYS A 1 89 ? -8.772 7.321 4.605 1.00 81.12 89 LYS A C 1
ATOM 719 O O . LYS A 1 89 ? -9.656 7.715 5.353 1.00 81.12 89 LYS A O 1
ATOM 724 N N . SER A 1 90 ? -9.034 6.856 3.383 1.00 79.50 90 SER A N 1
ATOM 725 C CA . SER A 1 90 ? -10.405 6.710 2.876 1.00 79.50 90 SER A CA 1
ATOM 726 C C . SER A 1 90 ? -11.159 5.526 3.495 1.00 79.50 90 SER A C 1
ATOM 728 O O . SER A 1 90 ? -12.390 5.562 3.564 1.00 79.50 90 SER A O 1
ATOM 730 N N . LEU A 1 91 ? -10.419 4.506 3.945 1.00 77.19 91 LEU A N 1
ATOM 731 C CA . LEU A 1 91 ? -10.949 3.283 4.548 1.00 77.19 91 LEU A CA 1
ATOM 732 C C . LEU A 1 91 ? -11.089 3.406 6.071 1.00 77.19 91 LEU A C 1
ATOM 734 O O . LEU A 1 91 ? -12.046 2.889 6.638 1.00 77.19 91 LEU A O 1
ATOM 738 N N . ILE A 1 92 ? -10.159 4.105 6.725 1.00 76.69 92 ILE A N 1
ATOM 739 C CA . ILE A 1 92 ? -10.089 4.251 8.184 1.00 76.69 92 ILE A CA 1
ATOM 740 C C . ILE A 1 92 ? -10.529 5.669 8.535 1.00 76.69 92 ILE A C 1
ATOM 742 O O . ILE A 1 92 ? -9.726 6.602 8.568 1.00 76.69 92 ILE A O 1
ATOM 746 N N . GLN A 1 93 ? -11.830 5.839 8.757 1.00 71.75 93 GLN A N 1
ATOM 747 C CA . GLN A 1 93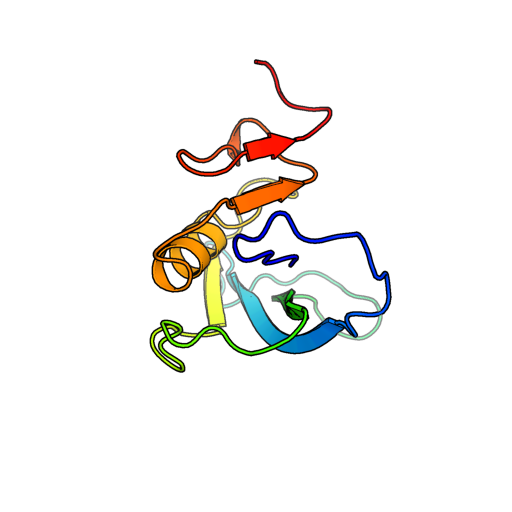 ? -12.398 7.147 9.098 1.00 71.75 93 GLN A CA 1
ATOM 748 C C . GLN A 1 93 ? -12.130 7.521 10.561 1.00 71.75 93 GLN A C 1
ATOM 750 O O . GLN A 1 93 ? -12.033 8.703 10.888 1.00 71.75 93 GLN A O 1
ATOM 755 N N . GLN A 1 94 ? -11.977 6.518 11.430 1.00 73.12 94 GLN A N 1
ATOM 756 C CA . GLN A 1 94 ? -11.688 6.676 12.851 1.00 73.12 94 GLN A CA 1
ATOM 757 C C . GLN A 1 94 ? -10.588 5.692 13.269 1.00 73.12 94 GLN A C 1
ATOM 759 O O . GLN A 1 94 ? -10.608 4.528 12.875 1.00 73.12 94 GLN A O 1
ATOM 764 N N . GLY A 1 95 ? -9.624 6.158 14.066 1.00 75.50 95 GLY A N 1
ATOM 765 C CA . GLY A 1 95 ? -8.538 5.333 14.601 1.00 75.50 95 GLY A CA 1
ATOM 766 C C . GLY A 1 95 ? -7.141 5.885 14.327 1.00 75.50 95 GLY A C 1
ATOM 767 O O . GLY A 1 95 ? -6.966 6.934 13.705 1.00 75.50 95 GLY A O 1
ATOM 768 N N . TYR A 1 96 ? -6.139 5.158 14.818 1.00 81.12 96 TYR A N 1
ATOM 769 C CA . TYR A 1 96 ? -4.728 5.509 14.683 1.00 81.12 96 TYR A CA 1
ATOM 770 C C . TYR A 1 96 ? -4.079 4.682 13.578 1.00 81.12 96 TYR A C 1
ATOM 772 O O . TYR A 1 96 ? -4.224 3.461 13.531 1.00 81.12 96 TYR A O 1
ATOM 780 N N . CYS A 1 97 ? -3.337 5.350 12.698 1.00 86.44 97 CYS A N 1
ATOM 781 C CA . CYS A 1 97 ? -2.533 4.688 11.681 1.00 86.44 97 CYS A CA 1
ATOM 782 C C . CYS A 1 97 ? -1.057 4.750 12.074 1.00 86.44 97 CYS A C 1
ATOM 784 O O . CYS A 1 97 ? -0.551 5.817 12.418 1.00 86.44 97 CYS A O 1
ATOM 786 N N . TYR A 1 98 ? -0.362 3.620 11.981 1.00 89.44 98 TYR A N 1
ATOM 787 C CA . TYR A 1 98 ? 1.079 3.539 12.200 1.00 89.44 98 TYR A CA 1
ATOM 788 C C . TYR A 1 98 ? 1.782 3.315 10.864 1.00 89.44 98 TYR A C 1
ATOM 790 O O . TYR A 1 98 ? 1.343 2.483 10.067 1.00 89.44 98 TYR A O 1
ATOM 798 N N . ASP A 1 99 ? 2.864 4.048 10.628 1.00 89.75 99 ASP A N 1
ATOM 799 C CA . ASP A 1 99 ? 3.767 3.823 9.503 1.00 89.75 99 ASP A CA 1
ATOM 800 C C . ASP A 1 99 ? 5.123 3.367 10.035 1.00 89.75 99 ASP A C 1
ATOM 802 O O . ASP A 1 99 ? 5.859 4.144 10.644 1.00 89.75 99 ASP A O 1
ATOM 806 N N . LEU A 1 100 ? 5.415 2.083 9.854 1.00 90.62 100 LEU A N 1
ATOM 807 C CA . LEU A 1 100 ? 6.657 1.470 10.307 1.00 90.62 100 LEU A CA 1
ATOM 808 C C . LEU A 1 100 ? 7.699 1.538 9.193 1.00 90.62 100 LEU A C 1
ATOM 810 O O . LEU A 1 100 ? 7.380 1.307 8.028 1.00 90.62 100 LEU A O 1
ATOM 814 N N . PHE A 1 101 ? 8.951 1.790 9.574 1.00 90.31 101 PHE A N 1
ATOM 815 C CA . PHE A 1 101 ? 10.066 2.047 8.656 1.00 90.31 101 PHE A CA 1
ATOM 816 C C . PHE A 1 101 ? 9.869 3.318 7.819 1.00 90.31 101 PHE A C 1
ATOM 818 O O . PHE A 1 101 ? 10.320 3.405 6.675 1.00 90.31 101 PHE A O 1
ATOM 825 N N . ALA A 1 102 ? 9.181 4.303 8.396 1.00 88.75 102 ALA A N 1
ATOM 826 C CA . ALA A 1 102 ? 8.978 5.595 7.767 1.00 88.75 102 ALA A CA 1
ATOM 827 C C . ALA A 1 102 ? 10.311 6.343 7.576 1.00 88.75 102 ALA A C 1
ATOM 829 O O . ALA A 1 102 ? 11.262 6.178 8.340 1.00 88.75 102 ALA A O 1
ATOM 830 N N . ARG A 1 103 ? 10.337 7.188 6.546 1.00 88.94 103 ARG A N 1
ATOM 831 C CA . ARG A 1 103 ? 11.383 8.174 6.235 1.00 88.94 103 ARG A CA 1
ATOM 832 C C . ARG A 1 103 ? 10.735 9.546 6.165 1.00 88.94 103 ARG A C 1
ATOM 834 O O . ARG A 1 103 ? 9.516 9.608 5.963 1.00 88.94 103 ARG A O 1
ATOM 841 N N . ASP A 1 104 ? 11.519 10.613 6.248 1.00 87.56 104 ASP A N 1
ATOM 842 C CA . ASP A 1 104 ? 10.993 11.985 6.220 1.00 87.56 104 ASP A CA 1
ATOM 843 C C . ASP A 1 104 ? 10.097 12.236 5.000 1.00 87.56 104 ASP A C 1
ATOM 845 O O . ASP A 1 104 ? 8.981 12.739 5.134 1.00 87.56 104 ASP A O 1
ATOM 849 N N . GLU A 1 105 ? 10.514 11.780 3.811 1.00 82.94 105 GLU A N 1
ATOM 850 C CA . GLU A 1 105 ? 9.720 11.906 2.579 1.00 82.94 105 GLU A CA 1
ATOM 851 C C . GLU A 1 105 ? 8.339 11.223 2.629 1.00 82.94 105 GLU A C 1
ATOM 853 O O . GLU A 1 105 ? 7.414 11.617 1.899 1.00 82.94 105 GLU A O 1
ATOM 858 N N . ASN A 1 106 ? 8.198 10.211 3.487 1.00 80.88 106 ASN A N 1
ATOM 859 C CA . ASN A 1 106 ? 6.997 9.401 3.618 1.00 80.88 106 ASN A CA 1
ATOM 860 C C . ASN A 1 106 ? 6.134 9.837 4.804 1.00 80.88 106 ASN A C 1
ATOM 862 O O . ASN A 1 106 ? 4.965 9.452 4.829 1.00 80.88 106 ASN A O 1
ATOM 866 N N . ALA A 1 107 ? 6.645 10.614 5.764 1.00 82.69 107 ALA A N 1
ATOM 867 C CA . ALA A 1 107 ? 5.892 11.036 6.944 1.00 82.69 107 ALA A CA 1
ATOM 868 C C . ALA A 1 107 ? 4.563 11.712 6.549 1.00 82.69 107 ALA A C 1
ATOM 870 O O . ALA A 1 107 ? 4.466 12.445 5.563 1.00 82.69 107 ALA A O 1
ATOM 871 N N . CYS A 1 108 ? 3.489 11.401 7.277 1.00 80.50 108 CYS A N 1
ATOM 872 C CA . CYS A 1 108 ? 2.145 11.843 6.913 1.00 80.50 108 CYS A CA 1
ATOM 873 C C . CYS A 1 108 ? 1.355 12.260 8.147 1.00 80.50 108 CYS A C 1
ATOM 875 O O . CYS A 1 108 ? 1.264 11.512 9.115 1.00 80.50 108 CYS A O 1
ATOM 877 N N . GLU A 1 109 ? 0.715 13.424 8.075 1.00 75.19 109 GLU A N 1
ATOM 878 C CA . GLU A 1 109 ? -0.206 13.882 9.108 1.00 75.19 109 GLU A CA 1
ATOM 879 C C . GLU A 1 109 ? -1.313 12.835 9.342 1.00 75.19 109 GLU A C 1
ATOM 881 O O . GLU A 1 109 ? -1.849 12.261 8.381 1.00 75.19 109 GLU A O 1
ATOM 886 N N . LYS A 1 110 ? -1.661 12.603 10.615 1.00 80.88 110 LYS A N 1
ATOM 887 C CA . LYS A 1 110 ? -2.555 11.535 11.119 1.00 80.88 110 LYS A CA 1
ATOM 888 C C . LYS A 1 110 ? -1.959 10.120 11.165 1.00 80.88 110 LYS A C 1
ATOM 890 O O . LYS A 1 110 ? -2.671 9.186 11.525 1.00 80.88 110 LYS A O 1
ATOM 895 N N . PHE A 1 111 ? -0.682 9.954 10.822 1.00 87.69 111 PHE A N 1
ATOM 896 C CA . PHE A 1 111 ? 0.049 8.705 11.028 1.00 87.69 111 PHE A CA 1
ATOM 897 C C . PHE A 1 111 ? 1.116 8.910 12.097 1.00 87.69 111 PHE A C 1
ATOM 899 O O . PHE A 1 111 ? 1.879 9.873 12.041 1.00 87.69 111 PHE A O 1
ATOM 906 N N . VAL A 1 112 ? 1.218 7.971 13.031 1.00 90.56 112 VAL A N 1
ATOM 907 C CA . VAL A 1 112 ? 2.401 7.856 13.886 1.00 90.56 112 VAL A CA 1
ATOM 908 C C . VAL A 1 112 ? 3.487 7.189 13.047 1.00 90.56 112 VAL A C 1
ATOM 910 O O . VAL A 1 112 ? 3.363 6.020 12.680 1.00 90.56 112 VAL A O 1
ATOM 913 N N . SER A 1 113 ? 4.515 7.954 12.686 1.00 90.69 113 SER A N 1
ATOM 914 C CA . SER A 1 113 ? 5.615 7.493 11.834 1.00 90.69 113 SER A CA 1
ATOM 915 C C . SER A 1 113 ? 6.780 7.037 12.710 1.00 90.69 113 SER A C 1
ATOM 917 O O . SER A 1 113 ? 7.207 7.777 13.591 1.00 90.69 113 SER A O 1
ATOM 919 N N . ILE A 1 114 ? 7.272 5.818 12.489 1.00 92.00 114 ILE A N 1
ATOM 920 C CA . ILE A 1 114 ? 8.371 5.216 13.253 1.00 92.00 114 ILE A CA 1
ATOM 921 C C . ILE A 1 114 ? 9.412 4.711 12.258 1.00 92.00 114 ILE A C 1
ATOM 923 O O . ILE A 1 114 ? 9.102 3.882 11.401 1.00 92.00 114 ILE A O 1
ATOM 927 N N . GLY A 1 115 ? 10.653 5.171 12.376 1.00 91.75 115 GLY A N 1
ATOM 928 C CA . GLY A 1 115 ? 11.743 4.743 11.509 1.00 91.75 115 GLY A CA 1
ATOM 929 C C . GLY A 1 115 ? 13.082 5.329 11.937 1.00 91.75 115 GLY A C 1
ATOM 930 O O . GLY A 1 115 ? 13.134 6.376 12.572 1.00 91.75 115 GLY A O 1
ATOM 931 N N . ASN A 1 116 ? 14.163 4.636 11.587 1.00 93.25 116 ASN A N 1
ATOM 932 C CA . ASN A 1 116 ? 15.525 5.022 11.974 1.00 93.25 116 ASN A CA 1
ATOM 933 C C . ASN A 1 116 ? 16.096 6.162 11.115 1.00 93.25 116 ASN A C 1
ATOM 935 O O . ASN A 1 116 ? 17.119 6.733 11.466 1.00 93.25 116 ASN A O 1
ATOM 939 N N . GLU A 1 117 ? 15.463 6.455 9.978 1.00 89.06 117 GLU A N 1
ATOM 940 C CA . GLU A 1 117 ? 15.854 7.505 9.028 1.00 89.06 117 GLU A CA 1
ATOM 941 C C . GLU A 1 117 ? 14.940 8.743 9.152 1.00 89.06 117 GLU A C 1
ATOM 943 O O . GLU A 1 117 ? 14.770 9.485 8.188 1.00 89.06 117 GLU A O 1
ATOM 948 N N . LEU A 1 118 ? 14.282 8.923 10.304 1.00 89.81 118 LEU A N 1
ATOM 949 C CA . LEU A 1 118 ? 13.492 10.117 10.596 1.00 89.81 118 LEU A CA 1
ATOM 950 C C . LEU A 1 118 ? 14.365 11.164 11.289 1.00 89.81 118 LEU A C 1
ATOM 952 O O . LEU A 1 118 ? 15.010 10.862 12.296 1.00 89.81 118 LEU A O 1
ATOM 956 N N . HIS A 1 119 ? 14.340 12.392 10.783 1.00 86.19 119 HIS A N 1
ATOM 957 C CA . HIS A 1 119 ? 15.011 13.539 11.389 1.00 86.19 119 HIS A CA 1
ATOM 958 C C . HIS A 1 119 ? 13.950 14.461 12.004 1.00 86.19 119 HIS A C 1
ATOM 960 O O . HIS A 1 119 ? 13.513 15.431 11.388 1.00 86.19 119 HIS A O 1
ATOM 966 N N . ILE A 1 120 ? 13.486 14.096 13.203 1.00 68.25 120 ILE A N 1
ATOM 967 C CA . ILE A 1 120 ? 12.461 14.818 13.979 1.00 68.25 120 ILE A CA 1
ATOM 968 C C . ILE A 1 120 ? 13.106 15.677 15.062 1.00 68.25 120 ILE A C 1
ATOM 970 O O . ILE A 1 120 ? 14.090 15.194 15.668 1.00 68.25 120 ILE A O 1
#